Protein AF-A0A9X8HBP3-F1 (afdb_monomer_lite)

Secondary structure (DSSP, 8-state):
--TT----TTEEEEE-STT----TT-TTPEEEEEETTEEEEEEEEEE-SSSS-TT-EEEEEEHHHHHHHHHHHHHS----S---------------------PPP-----GGGTSTT-SSEEEGGGTEEPPTTS-HHHHHHTGGGT-EE---

Organism: Aphanomyces astaci (NCBI:txid112090)

pLDDT: mean 78.59, std 19.81, range [36.34, 98.25]

Radius of gyration: 20.56 Å; chains: 1; bounding box: 48×42×44 Å

Foldseek 3Di:
DDPPDDDDPQKDWDDQAAPDADAPPQAQPFDWDDDPNDIDGAWGFHAWDHGRHHRTTGMTGGCVVCVVVCVCVVVVDPPVDDPPPPPPPPPPPDPDDDDDDDDDDDDPDDPVVQLLPAQAKAANVVRDHDDPVCHQVNSVVCVVVPIHTRHD

Sequence (152 aa):
MLPGYTVNDAMLCAGGKLGEDSCQGDSGGPLTVESNGSVKLVGVVSWGVKCGQKDKPGVYSRISIARDFIEPFITTGRITTKPSFAPVIPSKVPHVAPIATSKGPNVAPTAASKCSGCSTCFYPTLNYCFPSAYTKSTCATFANLGAFWCGN

Structure (mmCIF, N/CA/C/O backbone):
data_AF-A0A9X8HBP3-F1
#
_entry.id   AF-A0A9X8HBP3-F1
#
loop_
_atom_site.group_PDB
_atom_site.id
_atom_site.type_symbol
_atom_site.label_atom_id
_atom_site.label_alt_id
_atom_site.label_comp_id
_atom_site.label_asym_id
_atom_site.label_entity_id
_atom_site.label_seq_id
_atom_site.pdbx_PDB_ins_code
_atom_site.Cartn_x
_atom_site.Cartn_y
_atom_site.Cartn_z
_atom_site.occupancy
_atom_site.B_iso_or_equiv
_atom_site.auth_seq_id
_atom_site.auth_comp_id
_atom_site.auth_asym_id
_atom_site.auth_atom_id
_atom_site.pdbx_PDB_model_num
ATOM 1 N N . MET A 1 1 ? -17.104 6.718 -8.662 1.00 55.28 1 MET A N 1
ATOM 2 C CA . MET A 1 1 ? -15.694 7.152 -8.795 1.00 55.28 1 MET A CA 1
ATOM 3 C C . MET A 1 1 ? -15.650 8.557 -9.382 1.00 55.28 1 MET A C 1
ATOM 5 O O . MET A 1 1 ? -16.597 8.931 -10.062 1.00 55.28 1 MET A O 1
ATOM 9 N N . LEU A 1 2 ? -14.634 9.360 -9.054 1.00 59.34 2 LEU A N 1
ATOM 10 C CA . LEU A 1 2 ? -14.495 10.727 -9.577 1.00 59.34 2 LEU A CA 1
ATOM 11 C C . LEU A 1 2 ? -13.920 10.694 -11.007 1.00 59.34 2 LEU A C 1
ATOM 13 O O . LEU A 1 2 ? -13.013 9.900 -11.255 1.00 59.34 2 LEU A O 1
ATOM 17 N N . PRO A 1 3 ? -14.414 11.527 -11.940 1.00 65.75 3 PRO A N 1
ATOM 18 C CA . PRO A 1 3 ? -13.883 11.572 -13.300 1.00 65.75 3 PRO A CA 1
ATOM 19 C C . PRO A 1 3 ? -12.399 11.971 -13.283 1.00 65.75 3 PRO A C 1
ATOM 21 O O . PRO A 1 3 ? -12.025 12.941 -12.626 1.00 65.75 3 PRO A O 1
ATOM 24 N N . GLY A 1 4 ? -11.558 11.197 -13.975 1.00 74.50 4 GLY A N 1
ATOM 25 C CA . GLY A 1 4 ? -10.108 11.418 -14.071 1.00 74.50 4 GLY A CA 1
ATOM 26 C C . GLY A 1 4 ? -9.245 10.672 -13.045 1.00 74.50 4 GLY A C 1
ATOM 27 O O . GLY A 1 4 ? -8.026 10.688 -13.181 1.00 74.50 4 GLY A O 1
ATOM 28 N N . TYR A 1 5 ? -9.842 9.984 -12.064 1.00 77.50 5 TYR A N 1
ATOM 29 C CA . TYR A 1 5 ? -9.106 9.178 -11.084 1.00 77.50 5 TYR A CA 1
ATOM 30 C C . TYR A 1 5 ? -9.449 7.696 -11.232 1.00 77.50 5 TYR A C 1
ATOM 32 O O . TYR A 1 5 ? -10.573 7.278 -10.944 1.00 77.50 5 TYR A O 1
ATOM 40 N N . THR A 1 6 ? -8.463 6.902 -11.647 1.00 87.94 6 THR A N 1
ATOM 41 C CA . THR A 1 6 ? -8.594 5.448 -11.793 1.00 87.94 6 THR A CA 1
ATOM 42 C C . THR A 1 6 ? -7.889 4.749 -10.638 1.00 87.94 6 THR A C 1
ATOM 44 O O . THR A 1 6 ? -6.693 4.937 -10.426 1.00 87.94 6 THR A O 1
ATOM 47 N N . VAL A 1 7 ? -8.632 3.921 -9.906 1.00 91.88 7 VAL A N 1
ATOM 48 C CA . VAL A 1 7 ? -8.085 3.007 -8.897 1.00 91.88 7 VAL A CA 1
ATOM 49 C C . VAL A 1 7 ? -7.768 1.688 -9.597 1.00 91.88 7 VAL A C 1
ATOM 51 O O . VAL A 1 7 ? -8.635 1.144 -10.279 1.00 91.88 7 VAL A O 1
ATOM 54 N N . ASN A 1 8 ? -6.536 1.195 -9.463 1.00 93.62 8 ASN A N 1
ATOM 55 C CA . ASN A 1 8 ? -6.101 -0.074 -10.053 1.00 93.62 8 ASN A CA 1
ATOM 56 C C . ASN A 1 8 ? -5.944 -1.174 -8.987 1.00 93.62 8 ASN A C 1
ATOM 58 O O . ASN A 1 8 ? -6.132 -0.932 -7.794 1.00 93.62 8 ASN A O 1
ATOM 62 N N . ASP A 1 9 ? -5.564 -2.379 -9.410 1.00 94.50 9 ASP A N 1
ATOM 63 C CA . ASP A 1 9 ? -5.471 -3.548 -8.523 1.00 94.50 9 ASP A CA 1
ATOM 64 C C . ASP A 1 9 ? -4.391 -3.420 -7.435 1.00 94.50 9 ASP A C 1
ATOM 66 O O . ASP A 1 9 ? -4.506 -4.030 -6.370 1.00 94.50 9 ASP A O 1
ATOM 70 N N . ALA A 1 10 ? -3.373 -2.580 -7.650 1.00 94.88 10 ALA A N 1
ATOM 71 C CA . ALA A 1 10 ? -2.346 -2.275 -6.652 1.00 94.88 10 ALA A CA 1
ATOM 72 C C . ALA A 1 10 ? -2.846 -1.322 -5.550 1.00 94.88 10 ALA A C 1
ATOM 74 O O . ALA A 1 10 ? -2.103 -1.006 -4.619 1.00 94.88 10 ALA A O 1
ATOM 75 N N . MET A 1 11 ? -4.100 -0.876 -5.630 1.00 97.38 11 MET A N 1
ATOM 76 C CA . MET A 1 11 ? -4.735 0.021 -4.676 1.00 97.38 11 MET A CA 1
ATOM 77 C C . MET A 1 11 ? -5.936 -0.648 -3.995 1.00 97.38 11 MET A C 1
ATOM 79 O O . MET A 1 11 ? -6.504 -1.648 -4.454 1.00 97.38 11 MET A O 1
ATOM 83 N N . LEU A 1 12 ? -6.328 -0.092 -2.857 1.00 96.31 12 LEU A N 1
ATOM 84 C CA . LEU A 1 12 ? -7.577 -0.400 -2.173 1.00 96.31 12 LEU A CA 1
ATOM 85 C C . LEU A 1 12 ? -8.198 0.887 -1.631 1.00 96.31 12 LEU A C 1
ATOM 87 O O . LEU A 1 12 ? -7.497 1.867 -1.378 1.00 96.31 12 LEU A O 1
ATOM 91 N N . CYS A 1 13 ? -9.510 0.868 -1.431 1.00 95.06 13 CYS A N 1
ATOM 92 C CA . CYS A 1 13 ? -10.248 1.978 -0.841 1.00 95.06 13 CYS A CA 1
ATOM 93 C C . CYS A 1 13 ? -10.744 1.597 0.556 1.00 95.06 13 CYS A C 1
ATOM 95 O O . CYS A 1 13 ? -11.164 0.458 0.767 1.00 95.06 13 CYS A O 1
ATOM 97 N N . ALA A 1 14 ? -10.739 2.551 1.485 1.00 95.12 14 ALA A N 1
ATOM 98 C CA . ALA A 1 14 ? -11.338 2.399 2.809 1.00 95.12 14 ALA A CA 1
ATOM 99 C C . ALA A 1 14 ? -11.993 3.714 3.260 1.00 95.12 14 ALA A C 1
ATOM 101 O O . ALA A 1 14 ? -11.613 4.792 2.806 1.00 95.12 14 ALA A O 1
ATOM 102 N N . GLY A 1 15 ? -12.999 3.627 4.131 1.00 92.06 15 GLY A N 1
ATOM 103 C CA . GLY A 1 15 ? -13.755 4.791 4.602 1.00 92.06 15 GLY A CA 1
ATOM 104 C C . GLY A 1 15 ? -14.927 5.159 3.689 1.00 92.06 15 GLY A C 1
ATOM 105 O O . GLY A 1 15 ? -15.630 4.286 3.180 1.00 92.06 15 GLY A O 1
ATOM 106 N N . GLY A 1 16 ? -15.169 6.462 3.521 1.00 88.88 16 GLY A N 1
ATOM 107 C CA . GLY A 1 16 ? -16.342 6.997 2.813 1.00 88.88 16 GLY A CA 1
ATOM 108 C C . GLY A 1 16 ? -17.538 7.279 3.727 1.00 88.88 16 GLY A C 1
ATOM 109 O O . GLY A 1 16 ? -18.608 7.663 3.255 1.00 88.88 16 GLY A O 1
ATOM 110 N N . LYS A 1 17 ? -17.367 7.134 5.042 1.00 93.19 17 LYS A N 1
ATOM 111 C CA . LYS A 1 17 ? -18.292 7.694 6.027 1.00 93.19 17 LYS A CA 1
ATOM 112 C C . LYS A 1 17 ? -17.913 9.147 6.302 1.00 93.19 17 LYS A C 1
ATOM 114 O O . LYS A 1 17 ? -16.748 9.529 6.230 1.00 93.19 17 LYS A O 1
ATOM 119 N N . LEU A 1 18 ? -18.914 9.965 6.612 1.00 94.06 18 LEU A N 1
ATOM 120 C CA . LEU A 1 18 ? -18.683 11.368 6.943 1.00 94.06 18 LEU A CA 1
ATOM 121 C C . LEU A 1 18 ? -17.795 11.471 8.192 1.00 94.06 18 LEU A C 1
ATOM 123 O O . LEU A 1 18 ? -18.111 10.873 9.215 1.00 94.06 18 LEU A O 1
ATOM 127 N N . GLY A 1 19 ? -16.713 12.242 8.102 1.00 91.62 19 GLY A N 1
ATOM 128 C CA . GLY A 1 19 ? -15.757 12.451 9.191 1.00 91.62 19 GLY A CA 1
ATOM 129 C C . GLY A 1 19 ? -14.730 11.331 9.393 1.00 91.62 19 GLY A C 1
ATOM 130 O O . GLY A 1 19 ? -13.840 11.503 10.218 1.00 91.62 19 GLY A O 1
ATOM 131 N N . GLU A 1 20 ? -14.802 10.226 8.643 1.00 92.12 20 GLU A N 1
ATOM 132 C CA . GLU A 1 20 ? -13.860 9.103 8.752 1.00 92.12 20 GLU A CA 1
ATOM 133 C C . GLU A 1 20 ? -12.999 8.990 7.487 1.00 92.12 20 GLU A C 1
ATOM 135 O O . GLU A 1 20 ? -13.464 8.507 6.450 1.00 92.12 20 GLU A O 1
ATOM 140 N N . ASP A 1 21 ? -11.744 9.435 7.572 1.00 94.75 21 ASP A N 1
ATOM 141 C CA . ASP A 1 21 ? -10.754 9.317 6.497 1.00 94.75 21 ASP A CA 1
ATOM 142 C C . ASP A 1 21 ? -9.332 9.564 7.025 1.00 94.75 21 ASP A C 1
ATOM 144 O O . ASP A 1 21 ? -9.148 10.210 8.057 1.00 94.75 21 ASP A O 1
ATOM 148 N N . SER A 1 22 ? -8.331 9.103 6.279 1.00 95.00 22 SER A N 1
ATOM 149 C CA . SER A 1 22 ? -6.975 9.661 6.368 1.00 95.00 22 SER A CA 1
ATOM 150 C C . SER A 1 22 ? -6.932 11.074 5.778 1.00 95.00 22 SER A C 1
ATOM 152 O O . SER A 1 22 ? -7.757 11.420 4.932 1.00 95.00 22 SER A O 1
ATOM 154 N N . CYS A 1 23 ? -5.970 11.899 6.187 1.00 94.12 23 CYS A N 1
ATOM 155 C CA . CYS A 1 23 ? -5.863 13.272 5.714 1.00 94.12 23 CYS A CA 1
ATOM 156 C C . CYS A 1 23 ? -4.432 13.684 5.345 1.00 94.12 23 CYS A C 1
ATOM 158 O O . CYS A 1 23 ? -3.502 12.881 5.255 1.00 94.12 23 CYS A O 1
ATOM 160 N N . GLN A 1 24 ? -4.270 14.972 5.048 1.00 92.56 24 GLN A N 1
ATOM 161 C CA . GLN A 1 24 ? -2.976 15.549 4.721 1.00 92.56 24 GLN A CA 1
ATOM 162 C C . GLN A 1 24 ? -2.015 15.410 5.899 1.00 92.56 24 GLN A C 1
ATOM 164 O O . GLN A 1 24 ? -2.334 15.807 7.016 1.00 92.56 24 GLN A O 1
ATOM 169 N N . GLY A 1 25 ? -0.827 14.877 5.616 1.00 93.00 25 GLY A N 1
ATOM 170 C CA . GLY A 1 25 ? 0.178 14.547 6.627 1.00 93.00 25 GLY A CA 1
ATOM 171 C C . GLY A 1 25 ? 0.193 13.073 7.038 1.00 93.00 25 GLY A C 1
ATOM 172 O O . GLY A 1 25 ? 1.202 12.630 7.574 1.00 93.00 25 GLY A O 1
ATOM 173 N N . ASP A 1 26 ? -0.842 12.295 6.703 1.00 96.19 26 ASP A N 1
ATOM 174 C CA . ASP A 1 26 ? -0.907 10.865 7.043 1.00 96.19 26 ASP A CA 1
ATOM 175 C C . ASP A 1 26 ? -0.257 9.956 5.989 1.00 96.19 26 ASP A C 1
ATOM 177 O O . ASP A 1 26 ? -0.240 8.736 6.151 1.00 96.19 26 ASP A O 1
ATOM 181 N N . SER A 1 27 ? 0.267 10.513 4.891 1.00 95.69 27 SER A N 1
ATOM 182 C CA . SER A 1 27 ? 0.914 9.752 3.814 1.00 95.69 27 SER A CA 1
ATOM 183 C C . SER A 1 27 ? 1.995 8.812 4.352 1.00 95.69 27 SER A C 1
ATOM 185 O O . SER A 1 27 ? 2.899 9.226 5.073 1.00 95.69 27 SER A O 1
ATOM 187 N N . GLY A 1 28 ? 1.915 7.534 3.974 1.00 95.94 28 GLY A N 1
ATOM 188 C CA . GLY A 1 28 ? 2.799 6.489 4.499 1.00 95.94 28 GLY A CA 1
ATOM 189 C C . GLY A 1 28 ? 2.306 5.822 5.790 1.00 95.94 28 GLY A C 1
ATOM 190 O O . GLY A 1 28 ? 2.875 4.812 6.201 1.00 95.94 28 GLY A O 1
ATOM 191 N N . GLY A 1 29 ? 1.236 6.331 6.406 1.00 97.06 29 GLY A N 1
ATOM 192 C CA . GLY A 1 29 ? 0.621 5.751 7.596 1.00 97.06 29 GLY A CA 1
ATOM 193 C C . GLY A 1 29 ? -0.005 4.369 7.346 1.00 97.06 29 GLY A C 1
ATOM 194 O O . GLY A 1 29 ? -0.381 4.048 6.212 1.00 97.06 29 GLY A O 1
ATOM 195 N N . PRO A 1 30 ? -0.122 3.522 8.386 1.00 97.31 30 PRO A N 1
ATOM 196 C CA . PRO A 1 30 ? -0.641 2.167 8.247 1.00 97.31 30 PRO A CA 1
ATOM 197 C C . PRO A 1 30 ? -2.175 2.132 8.208 1.00 97.31 30 PRO A C 1
ATOM 199 O O . PRO A 1 30 ? -2.843 2.748 9.033 1.00 97.31 30 PRO A O 1
ATOM 202 N N . LEU A 1 31 ? -2.733 1.318 7.310 1.00 97.31 31 LEU A N 1
ATOM 203 C CA . LEU A 1 31 ? -4.106 0.825 7.408 1.00 97.31 31 LEU A CA 1
ATOM 204 C C . LEU A 1 31 ? -4.071 -0.628 7.882 1.00 97.31 31 LEU A C 1
ATOM 206 O O . LEU A 1 31 ? -3.523 -1.502 7.198 1.00 97.31 31 LEU A O 1
ATOM 210 N N . THR A 1 32 ? -4.669 -0.888 9.040 1.00 96.88 32 THR A N 1
ATOM 211 C CA . THR A 1 32 ? -4.684 -2.208 9.671 1.00 96.88 32 THR A CA 1
ATOM 212 C C . THR A 1 32 ? -6.093 -2.773 9.789 1.00 96.88 32 THR A C 1
ATOM 214 O O . THR A 1 32 ? -7.082 -2.044 9.820 1.00 96.88 32 THR A O 1
ATOM 217 N N . VAL A 1 33 ? -6.180 -4.101 9.854 1.00 95.38 33 VAL A N 1
ATOM 218 C CA . VAL A 1 33 ? -7.403 -4.821 10.223 1.00 95.38 33 VAL A CA 1
ATOM 219 C C . VAL A 1 33 ? -7.100 -5.792 11.350 1.00 95.38 33 VAL A C 1
ATOM 221 O O . VAL A 1 33 ? -6.053 -6.445 11.354 1.00 95.38 33 VAL A O 1
ATOM 224 N N . GLU A 1 34 ? -8.027 -5.914 12.289 1.00 96.38 34 GLU A N 1
ATOM 225 C CA . GLU A 1 34 ? -7.991 -6.957 13.307 1.00 96.38 34 GLU A CA 1
ATOM 226 C C . GLU A 1 34 ? -8.705 -8.201 12.783 1.00 96.38 34 GLU A C 1
ATOM 228 O O . GLU A 1 34 ? -9.842 -8.148 12.317 1.00 96.38 34 GLU A O 1
ATOM 233 N N . SER A 1 35 ? -8.021 -9.341 12.820 1.00 91.81 35 SER A N 1
ATOM 234 C CA . SER A 1 35 ? -8.562 -10.618 12.367 1.00 91.81 35 SER A CA 1
ATOM 235 C C . SER A 1 35 ? -7.974 -11.740 13.211 1.00 91.81 35 SER A C 1
ATOM 237 O O . SER A 1 35 ? -6.754 -11.872 13.306 1.00 91.81 35 SER A O 1
ATOM 239 N N . ASN A 1 36 ? -8.841 -12.552 13.821 1.00 92.50 36 ASN A N 1
ATOM 240 C CA . ASN A 1 36 ? -8.461 -13.683 14.677 1.00 92.50 36 ASN A CA 1
ATOM 241 C C . ASN A 1 36 ? -7.481 -13.287 15.799 1.00 92.50 36 ASN A C 1
ATOM 243 O O . ASN A 1 36 ? -6.476 -13.956 16.023 1.00 92.50 36 ASN A O 1
ATOM 247 N N . GLY A 1 37 ? -7.737 -12.151 16.457 1.00 93.38 37 GLY A N 1
ATOM 248 C CA . GLY A 1 37 ? -6.885 -11.634 17.535 1.00 93.38 37 GLY A CA 1
ATOM 249 C C . GLY A 1 37 ? -5.513 -11.118 17.082 1.00 93.38 37 GLY A C 1
ATOM 250 O O . GLY A 1 37 ? -4.653 -10.876 17.919 1.00 93.38 37 GLY A O 1
ATOM 251 N N . SER A 1 38 ? -5.285 -10.963 15.773 1.00 94.12 38 SER A N 1
ATOM 252 C CA . SER A 1 38 ? -4.041 -10.431 15.211 1.00 94.12 38 SER A CA 1
ATOM 253 C C . SER A 1 38 ? -4.299 -9.181 14.374 1.00 94.12 38 SER A C 1
ATOM 255 O O . SER A 1 38 ? -5.210 -9.157 13.543 1.00 94.12 38 SER A O 1
ATOM 257 N N . VAL A 1 39 ? -3.455 -8.165 14.547 1.00 95.19 39 VAL A N 1
ATOM 258 C CA . VAL A 1 39 ? -3.453 -6.953 13.718 1.00 95.19 39 VAL A CA 1
ATOM 259 C C . VAL A 1 39 ? -2.660 -7.229 12.444 1.00 95.19 39 VAL A C 1
ATOM 261 O O . VAL A 1 39 ? -1.497 -7.630 12.499 1.00 95.19 39 VAL A O 1
ATOM 264 N N . LYS A 1 40 ? -3.274 -7.009 11.283 1.00 95.06 40 LYS A N 1
ATOM 265 C CA . LYS A 1 40 ? -2.641 -7.190 9.972 1.00 95.06 40 LYS A CA 1
ATOM 266 C C . LYS A 1 40 ? -2.558 -5.859 9.242 1.00 95.06 40 LYS A C 1
ATOM 268 O O . LYS A 1 40 ? -3.567 -5.172 9.107 1.00 95.06 40 LYS A O 1
ATOM 273 N N . LEU A 1 41 ? -1.374 -5.523 8.731 1.00 95.75 41 LEU A N 1
ATOM 274 C CA . LEU A 1 41 ? -1.193 -4.395 7.818 1.00 95.75 41 LEU A CA 1
ATOM 275 C C . LEU A 1 41 ? -1.759 -4.767 6.442 1.00 95.75 41 LEU A C 1
ATOM 277 O O . LEU A 1 41 ? -1.282 -5.710 5.812 1.00 95.75 41 LEU A O 1
ATOM 281 N N . VAL A 1 42 ? -2.766 -4.029 5.982 1.00 97.12 42 VAL A N 1
ATOM 282 C CA . VAL A 1 42 ? -3.442 -4.290 4.699 1.00 97.12 42 VAL A CA 1
ATOM 283 C C . VAL A 1 42 ? -3.230 -3.180 3.681 1.00 97.12 42 VAL A C 1
ATOM 285 O O . VAL A 1 42 ? -3.285 -3.446 2.478 1.00 97.12 42 VAL A O 1
ATOM 288 N N . GLY A 1 43 ? -2.937 -1.963 4.142 1.00 97.81 43 GLY A N 1
ATOM 289 C CA . GLY A 1 43 ? -2.706 -0.825 3.267 1.00 97.81 43 GLY A CA 1
ATOM 290 C C . GLY A 1 43 ? -1.740 0.207 3.832 1.00 97.81 43 GLY A C 1
ATOM 291 O O . GLY A 1 43 ? -1.422 0.198 5.020 1.00 97.81 43 GLY A O 1
ATOM 292 N N . VAL A 1 44 ? -1.290 1.104 2.958 1.00 98.25 44 VAL A N 1
ATOM 293 C CA . VAL A 1 44 ? -0.485 2.288 3.299 1.00 98.25 44 VAL A CA 1
ATOM 294 C C . VAL A 1 44 ? -1.184 3.514 2.730 1.00 98.25 44 VAL A C 1
ATOM 296 O O . VAL A 1 44 ? -1.546 3.504 1.552 1.00 98.25 44 VAL A O 1
ATOM 299 N N . VAL A 1 45 ? -1.392 4.545 3.551 1.00 98.06 45 VAL A N 1
ATOM 300 C CA . VAL A 1 45 ? -2.064 5.793 3.151 1.00 98.06 45 VAL A CA 1
ATOM 301 C C . VAL A 1 45 ? -1.353 6.390 1.940 1.00 98.06 45 VAL A C 1
ATOM 303 O O . VAL A 1 45 ? -0.136 6.598 1.975 1.00 98.06 45 VAL A O 1
ATOM 306 N N . SER A 1 46 ? -2.111 6.677 0.880 1.00 95.69 46 SER A N 1
ATOM 307 C CA . SER A 1 46 ? -1.565 7.203 -0.371 1.00 95.69 46 SER A CA 1
ATOM 308 C C . SER A 1 46 ? -2.187 8.547 -0.731 1.00 95.69 46 SER A C 1
ATOM 310 O O . SER A 1 46 ? -1.501 9.568 -0.673 1.00 95.69 46 SER A O 1
ATOM 312 N N . TRP A 1 47 ? -3.477 8.571 -1.066 1.00 94.12 47 TRP A N 1
ATOM 313 C CA . TRP A 1 47 ? -4.157 9.782 -1.523 1.00 94.12 47 TRP A CA 1
ATOM 314 C C . TRP A 1 47 ? -5.669 9.714 -1.291 1.00 94.12 47 TRP A C 1
ATOM 316 O O . TRP A 1 47 ? -6.231 8.660 -1.013 1.00 94.12 47 TRP A O 1
ATOM 326 N N . GLY A 1 48 ? -6.343 10.850 -1.432 1.00 92.50 48 GLY A N 1
ATOM 327 C CA . GLY A 1 48 ? -7.793 10.975 -1.309 1.00 92.50 48 GLY A CA 1
ATOM 328 C C . GLY A 1 48 ? -8.261 12.322 -1.852 1.00 92.50 48 GLY A C 1
ATOM 329 O O . GLY A 1 48 ? -7.444 13.192 -2.166 1.00 92.50 48 GLY A O 1
ATOM 330 N N . VAL A 1 49 ? -9.575 12.505 -1.991 1.00 89.81 49 VAL A N 1
ATOM 331 C CA . VAL A 1 49 ? -10.150 13.785 -2.434 1.00 89.81 49 VAL A CA 1
ATOM 332 C C . VAL A 1 49 ? -10.817 14.471 -1.261 1.00 89.81 49 VAL A C 1
ATOM 334 O O . VAL A 1 49 ? -11.942 14.132 -0.899 1.00 89.81 49 VAL A O 1
ATOM 337 N N . LYS A 1 50 ? -10.116 15.473 -0.712 1.00 89.69 50 LYS A N 1
ATOM 338 C CA . LYS A 1 50 ? -10.425 16.060 0.603 1.00 89.69 50 LYS A CA 1
ATOM 339 C C . LYS A 1 50 ? -10.441 14.963 1.683 1.00 89.69 50 LYS A C 1
ATOM 341 O O . LYS A 1 50 ? -10.130 13.818 1.393 1.00 8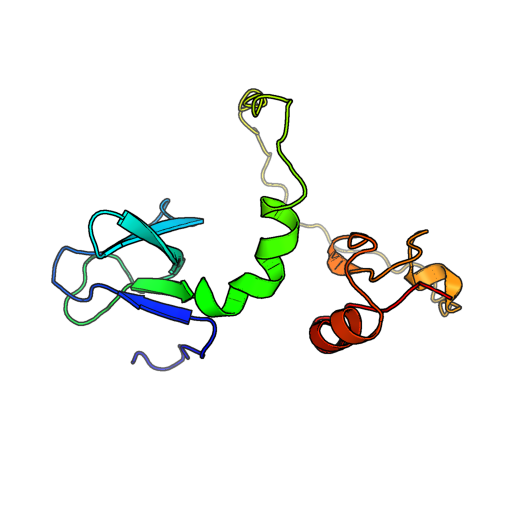9.69 50 LYS A O 1
ATOM 346 N N . CYS A 1 51 ? -10.738 15.338 2.921 1.00 92.06 51 CYS A N 1
ATOM 347 C CA . CYS A 1 51 ? -10.756 14.403 4.042 1.00 92.06 51 CYS A CA 1
ATOM 348 C C . CYS A 1 51 ? -12.178 14.281 4.588 1.00 92.06 51 CYS A C 1
ATOM 350 O O . CYS A 1 51 ? -12.888 15.286 4.702 1.00 92.06 51 CYS A O 1
ATOM 352 N N . GLY A 1 52 ? -12.586 13.062 4.931 1.00 91.62 52 GLY A N 1
ATOM 353 C CA . GLY A 1 52 ? -13.801 12.788 5.704 1.00 91.62 52 GLY A CA 1
ATOM 354 C C . GLY A 1 52 ? -15.093 13.096 4.953 1.00 91.62 52 GLY A C 1
ATOM 355 O O . GLY A 1 52 ? -16.112 13.397 5.575 1.00 91.62 52 GLY A O 1
ATOM 356 N N . GLN A 1 53 ? -15.071 13.076 3.619 1.00 91.75 53 GLN A N 1
ATOM 357 C CA . GLN A 1 53 ? -16.273 13.310 2.828 1.00 91.75 53 GLN A CA 1
ATOM 358 C C . GLN A 1 53 ? -17.118 12.038 2.719 1.00 91.75 53 GLN A C 1
ATOM 360 O O . GLN A 1 53 ? -16.621 10.947 2.439 1.00 91.75 53 GLN A O 1
ATOM 365 N N . LYS A 1 54 ? -18.435 12.196 2.881 1.00 93.44 54 LYS A N 1
ATOM 366 C CA . LYS A 1 54 ? -19.385 11.106 2.660 1.00 93.44 54 LYS A CA 1
ATOM 367 C C . LYS A 1 54 ? -19.267 10.583 1.223 1.00 93.44 54 LYS A C 1
ATOM 369 O O . LYS A 1 54 ? -19.175 11.367 0.279 1.00 93.44 54 LYS A O 1
ATOM 374 N N . ASP A 1 55 ? -19.265 9.262 1.077 1.00 91.31 55 ASP A N 1
ATOM 375 C CA . ASP A 1 55 ? -19.168 8.522 -0.185 1.00 91.31 55 ASP A CA 1
ATOM 376 C C . ASP A 1 55 ? -17.862 8.783 -0.971 1.00 91.31 55 ASP A C 1
ATOM 378 O O . ASP A 1 55 ? -17.769 8.506 -2.174 1.00 91.31 55 ASP A O 1
ATOM 382 N N . LYS A 1 56 ? -16.830 9.311 -0.295 1.00 91.69 56 LYS A N 1
ATOM 383 C CA . LYS A 1 56 ? -15.475 9.521 -0.823 1.00 91.69 56 LYS A CA 1
ATOM 384 C C . LYS A 1 56 ? -14.463 8.792 0.068 1.00 91.69 56 LYS A C 1
ATOM 386 O O . LYS A 1 56 ? -13.999 9.366 1.046 1.00 91.69 56 LYS A O 1
ATOM 391 N N . PRO A 1 57 ? -14.153 7.520 -0.222 1.00 94.50 57 PRO A N 1
ATOM 392 C CA . PRO A 1 57 ? -13.142 6.799 0.537 1.00 94.50 57 PRO A CA 1
ATOM 393 C C . PRO A 1 57 ? -11.732 7.308 0.213 1.00 94.50 57 PRO A C 1
ATOM 395 O O . PRO A 1 57 ? -11.464 7.731 -0.918 1.00 94.50 57 PRO A O 1
ATOM 398 N N . GLY A 1 58 ? -10.830 7.185 1.184 1.00 95.00 58 GLY A N 1
ATOM 399 C CA . GLY A 1 58 ? -9.395 7.310 0.972 1.00 95.00 58 GLY A CA 1
ATOM 400 C C . GLY A 1 58 ? -8.851 6.139 0.151 1.00 95.00 58 GLY A C 1
ATOM 401 O O . GLY A 1 58 ? -9.448 5.055 0.088 1.00 95.00 58 GLY A O 1
ATOM 402 N N . VAL A 1 59 ? -7.710 6.356 -0.498 1.00 96.75 59 VAL A N 1
ATOM 403 C CA . VAL A 1 59 ? -7.030 5.376 -1.346 1.00 96.75 59 VAL A CA 1
ATOM 404 C C . VAL A 1 59 ? -5.669 5.028 -0.760 1.00 96.75 59 VAL A C 1
ATOM 406 O O . VAL A 1 59 ? -4.856 5.888 -0.411 1.00 96.75 59 VAL A O 1
ATOM 409 N N . TYR A 1 60 ? -5.424 3.726 -0.682 1.00 97.94 60 TYR A N 1
ATOM 410 C CA . TYR A 1 60 ? -4.275 3.131 -0.023 1.00 97.94 60 TYR A CA 1
ATOM 411 C C . TYR A 1 60 ? -3.557 2.192 -0.989 1.00 97.94 60 TYR A C 1
ATOM 413 O O . TYR A 1 60 ? -4.191 1.522 -1.808 1.00 97.94 60 TYR A O 1
ATOM 421 N N . SER A 1 61 ? -2.237 2.086 -0.861 1.00 97.69 61 SER A N 1
ATOM 422 C CA . SER A 1 61 ? -1.463 1.043 -1.541 1.00 97.69 61 SER A CA 1
ATOM 423 C C . SER A 1 61 ? -1.824 -0.320 -0.959 1.00 97.69 61 SER A C 1
ATOM 425 O O . SER A 1 61 ? -1.836 -0.477 0.260 1.00 97.69 61 SER A O 1
ATOM 427 N N . ARG A 1 62 ? -2.104 -1.318 -1.799 1.00 97.75 62 ARG A N 1
ATOM 428 C CA . ARG A 1 62 ? -2.537 -2.655 -1.372 1.00 97.75 62 ARG A CA 1
ATOM 429 C C . ARG A 1 62 ? -1.343 -3.538 -1.013 1.00 97.75 62 ARG A C 1
ATOM 431 O O . ARG A 1 62 ? -0.605 -3.990 -1.887 1.00 97.75 62 ARG A O 1
ATOM 438 N N . ILE A 1 63 ? -1.202 -3.869 0.271 1.00 96.50 63 ILE A N 1
ATOM 439 C CA . ILE A 1 63 ? -0.051 -4.642 0.769 1.00 96.50 63 ILE A CA 1
ATOM 440 C C . ILE A 1 63 ? 0.002 -6.062 0.208 1.00 96.50 63 ILE A C 1
ATOM 442 O O . ILE A 1 63 ? 1.092 -6.576 -0.018 1.00 96.50 63 ILE A O 1
ATOM 446 N N . SER A 1 64 ? -1.142 -6.688 -0.078 1.00 94.69 64 SER A N 1
ATOM 447 C CA . SER A 1 64 ? -1.152 -8.042 -0.644 1.00 94.69 64 SER A CA 1
ATOM 448 C C . SER A 1 64 ? -0.471 -8.125 -2.015 1.00 94.69 64 SER A C 1
ATOM 450 O O . SER A 1 64 ? 0.104 -9.157 -2.326 1.00 94.69 64 SER A O 1
ATOM 452 N N . ILE A 1 65 ? -0.499 -7.047 -2.811 1.00 92.81 65 ILE A N 1
ATOM 453 C CA . ILE A 1 65 ? 0.187 -6.977 -4.115 1.00 92.81 65 ILE A CA 1
ATOM 454 C C . ILE A 1 65 ? 1.672 -6.650 -3.935 1.00 92.81 65 ILE A C 1
ATOM 456 O O . ILE A 1 65 ? 2.514 -7.159 -4.664 1.00 92.81 65 ILE A O 1
ATOM 460 N N . ALA A 1 66 ? 2.014 -5.838 -2.933 1.00 91.12 66 ALA A N 1
ATOM 461 C CA . ALA A 1 66 ? 3.399 -5.483 -2.627 1.00 91.12 66 ALA A CA 1
ATOM 462 C C . ALA A 1 66 ? 4.155 -6.568 -1.835 1.00 91.12 66 ALA A C 1
ATOM 464 O O . ALA A 1 66 ? 5.332 -6.384 -1.528 1.00 91.12 66 ALA A O 1
ATOM 465 N N . ARG A 1 67 ? 3.505 -7.680 -1.464 1.00 87.75 67 ARG A N 1
ATOM 466 C CA . ARG A 1 67 ? 4.070 -8.652 -0.522 1.00 87.75 67 ARG A CA 1
ATOM 467 C C . ARG A 1 67 ? 5.375 -9.258 -1.026 1.00 87.75 67 ARG A C 1
ATOM 469 O O . ARG A 1 67 ? 6.346 -9.239 -0.280 1.00 87.75 67 ARG A O 1
ATOM 476 N N . ASP A 1 68 ? 5.419 -9.696 -2.280 1.00 86.06 68 ASP A N 1
ATOM 477 C CA . ASP A 1 68 ? 6.616 -10.304 -2.876 1.00 86.06 68 ASP A CA 1
ATOM 478 C C . ASP A 1 68 ? 7.795 -9.326 -2.934 1.00 86.06 68 ASP A C 1
ATOM 480 O O . ASP A 1 68 ? 8.948 -9.712 -2.747 1.00 86.06 68 ASP A O 1
ATOM 484 N N . PHE A 1 69 ? 7.504 -8.038 -3.135 1.00 86.88 69 PHE A N 1
ATOM 485 C CA . PHE A 1 69 ? 8.510 -6.984 -3.075 1.00 86.88 69 PHE A CA 1
ATOM 486 C C . PHE A 1 69 ? 9.044 -6.795 -1.648 1.00 86.88 69 PHE A C 1
ATOM 488 O O . PHE A 1 69 ? 10.251 -6.668 -1.467 1.00 86.88 69 PHE A O 1
ATOM 495 N N . ILE A 1 70 ? 8.169 -6.791 -0.636 1.00 87.00 70 ILE A N 1
ATOM 496 C CA . ILE A 1 70 ? 8.526 -6.496 0.762 1.00 87.00 70 ILE A CA 1
ATOM 497 C C . ILE A 1 70 ? 9.180 -7.696 1.462 1.00 87.00 70 ILE A C 1
ATOM 499 O O . ILE A 1 70 ? 10.074 -7.498 2.286 1.00 87.00 70 ILE A O 1
ATOM 503 N N . GLU A 1 71 ? 8.753 -8.926 1.158 1.00 86.44 71 GLU A N 1
ATOM 504 C CA . GLU A 1 71 ? 9.141 -10.152 1.874 1.00 86.44 71 GLU A CA 1
ATOM 505 C C . GLU A 1 71 ? 10.662 -10.279 2.092 1.00 86.44 71 GLU A C 1
ATOM 507 O O . GLU A 1 71 ? 11.078 -10.520 3.230 1.00 86.44 71 GLU A O 1
ATOM 512 N N . PRO A 1 72 ? 11.525 -10.026 1.090 1.00 81.44 72 PRO A N 1
ATOM 513 C CA . PRO A 1 72 ? 12.972 -10.172 1.247 1.00 81.44 72 PRO A CA 1
ATOM 514 C C . PRO A 1 72 ? 13.584 -9.163 2.229 1.00 81.44 72 PRO A C 1
ATOM 516 O O . PRO A 1 72 ? 14.603 -9.453 2.855 1.00 81.44 72 PRO A O 1
ATOM 519 N N . PHE A 1 73 ? 12.959 -7.997 2.411 1.00 82.94 73 PHE A N 1
ATOM 520 C CA . PHE A 1 73 ? 13.419 -6.954 3.334 1.00 82.94 73 PHE A CA 1
ATOM 521 C C . PHE A 1 73 ? 13.019 -7.219 4.789 1.00 82.94 73 PHE A C 1
ATOM 523 O O . PHE A 1 73 ? 13.648 -6.683 5.698 1.00 82.94 73 PHE A O 1
ATOM 530 N N . ILE A 1 74 ? 12.000 -8.054 5.016 1.00 81.62 74 ILE A N 1
ATOM 531 C CA . ILE A 1 74 ? 11.519 -8.411 6.360 1.00 81.62 74 ILE A CA 1
ATOM 532 C C . ILE A 1 74 ? 12.054 -9.765 6.847 1.00 81.62 74 ILE A C 1
ATOM 534 O O . ILE A 1 74 ? 12.146 -9.978 8.053 1.00 81.62 74 ILE A O 1
ATOM 538 N N . THR A 1 75 ? 12.462 -10.663 5.941 1.00 70.06 75 THR A N 1
ATOM 539 C CA . THR A 1 75 ? 13.073 -11.963 6.291 1.00 70.06 75 THR A CA 1
ATOM 540 C C . THR A 1 75 ? 14.596 -11.915 6.414 1.00 70.06 75 THR A C 1
ATOM 542 O O . THR A 1 75 ? 15.158 -12.639 7.233 1.00 70.06 75 THR A O 1
ATOM 545 N N . THR A 1 76 ? 15.281 -11.036 5.676 1.00 61.38 76 THR A N 1
ATOM 546 C CA . THR A 1 76 ? 16.760 -10.979 5.659 1.00 61.38 76 THR A CA 1
ATOM 547 C C . THR A 1 76 ? 17.359 -10.182 6.831 1.00 61.38 76 THR A C 1
ATOM 549 O O . THR A 1 76 ? 18.566 -9.970 6.900 1.00 61.38 76 THR A O 1
ATOM 552 N N . GLY A 1 77 ? 16.553 -9.753 7.807 1.00 52.22 77 GLY A N 1
ATOM 553 C CA . GLY A 1 77 ? 17.046 -8.916 8.895 1.00 52.22 77 GLY A CA 1
ATOM 554 C C . GLY A 1 77 ? 16.300 -9.086 10.208 1.00 52.22 77 GLY A C 1
ATOM 555 O O . GLY A 1 77 ? 15.457 -8.264 10.553 1.00 52.22 77 GLY A O 1
ATOM 556 N N . ARG A 1 78 ? 16.779 -9.998 11.065 1.00 51.16 78 ARG A N 1
ATOM 557 C CA . ARG A 1 78 ? 17.052 -9.548 12.438 1.00 51.16 78 ARG A CA 1
ATOM 558 C C . ARG A 1 78 ? 18.095 -8.442 12.311 1.00 51.16 78 ARG A C 1
ATOM 560 O O . ARG A 1 78 ? 19.290 -8.717 12.336 1.00 51.16 78 ARG A O 1
ATOM 567 N N . ILE A 1 79 ? 17.646 -7.209 12.099 1.00 52.41 79 ILE A N 1
ATOM 568 C CA . ILE A 1 79 ? 18.516 -6.052 12.223 1.00 52.41 79 ILE A CA 1
ATOM 569 C C . ILE A 1 79 ? 18.886 -5.992 13.710 1.00 52.41 79 ILE A C 1
ATOM 571 O O . ILE A 1 79 ? 18.110 -5.545 14.549 1.00 52.41 79 ILE A O 1
ATOM 575 N N . THR A 1 80 ? 20.053 -6.534 14.057 1.00 49.31 80 THR A N 1
ATOM 576 C CA . THR A 1 80 ? 20.646 -6.439 15.400 1.00 49.31 80 THR A CA 1
ATOM 577 C C . THR A 1 80 ? 21.088 -5.017 15.726 1.00 49.31 80 THR A C 1
ATOM 579 O O . THR A 1 80 ? 21.420 -4.718 16.870 1.00 49.31 80 THR A O 1
ATOM 582 N N . THR A 1 81 ? 21.029 -4.099 14.766 1.00 47.31 81 THR A N 1
ATOM 583 C CA . THR A 1 81 ? 21.064 -2.674 15.050 1.00 47.31 81 THR A CA 1
ATOM 584 C C . THR A 1 81 ? 19.633 -2.188 15.263 1.00 47.31 81 THR A C 1
ATOM 586 O O . THR A 1 81 ? 18.852 -2.008 14.334 1.00 47.31 81 THR A O 1
ATOM 589 N N . LYS A 1 82 ? 19.278 -1.969 16.535 1.00 43.94 82 LYS A N 1
ATOM 590 C CA . LYS A 1 82 ? 18.214 -1.035 16.936 1.00 43.94 82 LYS A CA 1
ATOM 591 C C . LYS A 1 82 ? 18.100 0.062 15.865 1.00 43.94 82 LYS A C 1
ATOM 593 O O . LYS A 1 82 ? 19.142 0.666 15.592 1.00 43.94 82 LYS A O 1
ATOM 598 N N . PRO A 1 83 ? 16.921 0.326 15.264 1.00 47.44 83 PRO A N 1
ATOM 599 C CA . PRO A 1 83 ? 16.752 1.484 14.404 1.00 47.44 83 PRO A CA 1
ATOM 600 C C . PRO A 1 83 ? 17.183 2.691 15.228 1.00 47.44 83 PRO A C 1
ATOM 602 O O . PRO A 1 83 ? 16.500 3.110 16.165 1.00 47.44 83 PRO A O 1
ATOM 605 N N . SER A 1 84 ? 18.397 3.172 14.974 1.00 48.47 84 SER A N 1
ATOM 606 C CA . SER A 1 84 ? 18.820 4.450 15.490 1.00 48.47 84 SER A CA 1
ATOM 607 C C . SER A 1 84 ? 17.914 5.399 14.745 1.00 48.47 84 SER A C 1
ATOM 609 O O . SER A 1 84 ? 18.005 5.497 13.521 1.00 48.47 84 SER A O 1
ATOM 611 N N . PHE A 1 85 ? 16.974 6.009 15.463 1.00 52.72 85 PHE A N 1
ATOM 612 C CA . PHE A 1 85 ? 16.383 7.250 15.013 1.00 52.72 85 PHE A CA 1
ATOM 613 C C . PHE A 1 85 ? 17.578 8.143 14.692 1.00 52.72 85 PHE A C 1
ATOM 615 O O . PHE A 1 85 ? 18.203 8.695 15.599 1.00 52.72 85 PHE A O 1
ATOM 622 N N . ALA A 1 86 ? 17.972 8.203 13.416 1.00 53.97 86 ALA A N 1
ATOM 623 C CA . ALA A 1 86 ? 18.851 9.254 12.959 1.00 53.97 86 ALA A CA 1
ATOM 624 C C . ALA A 1 86 ? 18.195 10.537 13.480 1.00 53.97 86 ALA A C 1
ATOM 6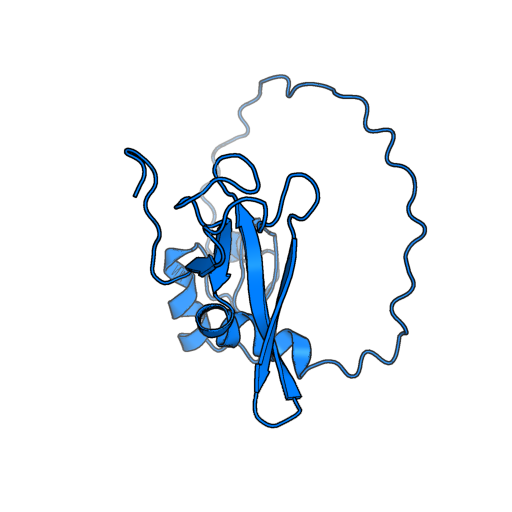26 O O . ALA A 1 86 ? 16.969 10.662 13.345 1.00 53.97 86 ALA A O 1
ATOM 627 N N . PRO A 1 87 ? 18.939 11.425 14.162 1.00 41.25 87 PRO A N 1
ATOM 628 C CA . PRO A 1 87 ? 18.360 12.660 14.647 1.00 41.25 87 PRO A CA 1
ATOM 629 C C . PRO A 1 87 ? 17.605 13.282 13.483 1.00 41.25 87 PRO A C 1
ATOM 631 O O . PRO A 1 87 ? 18.157 13.383 12.384 1.00 41.25 87 PRO A O 1
ATOM 634 N N . VAL A 1 88 ? 16.337 13.631 13.698 1.00 50.94 88 VAL A N 1
ATOM 635 C CA . VAL A 1 88 ? 15.603 14.477 12.765 1.00 50.94 88 VAL A CA 1
ATOM 636 C C . VAL A 1 88 ? 16.381 15.785 12.735 1.00 50.94 88 VAL A C 1
ATOM 638 O O . VAL A 1 88 ? 16.174 16.661 13.569 1.00 50.94 88 VAL A O 1
ATOM 641 N N . ILE A 1 89 ? 17.355 15.888 11.833 1.00 43.84 89 ILE A N 1
ATOM 642 C CA . ILE A 1 89 ? 17.958 17.162 11.489 1.00 43.84 89 ILE A CA 1
ATOM 643 C C . ILE A 1 89 ? 16.808 17.899 10.810 1.00 43.84 89 ILE A C 1
ATOM 645 O O . ILE A 1 89 ? 16.322 17.413 9.784 1.00 43.84 89 ILE A O 1
ATOM 649 N N . PRO A 1 90 ? 16.310 19.015 11.373 1.00 43.94 90 PRO A N 1
ATOM 650 C CA . PRO A 1 90 ? 15.302 19.807 10.703 1.00 43.94 90 PRO A CA 1
ATOM 651 C C . PRO A 1 90 ? 15.938 20.247 9.394 1.00 43.94 90 PRO A C 1
ATOM 653 O O . PRO A 1 90 ? 16.871 21.053 9.382 1.00 43.94 90 PRO A O 1
ATOM 656 N N . SER A 1 91 ? 15.487 19.652 8.297 1.00 44.44 91 SER A N 1
ATOM 657 C CA . SER A 1 91 ? 15.961 20.008 6.978 1.00 44.44 91 SER A CA 1
ATOM 658 C C . SER A 1 91 ? 15.399 21.397 6.698 1.00 44.44 91 SER A C 1
ATOM 660 O O . SER A 1 91 ? 14.278 21.554 6.220 1.00 44.44 91 SER A O 1
ATOM 662 N N . LYS A 1 92 ? 16.156 22.438 7.064 1.00 49.44 92 LYS A N 1
ATOM 663 C CA . LYS A 1 92 ? 16.025 23.756 6.447 1.00 49.44 92 LYS A CA 1
ATOM 664 C C . LYS A 1 92 ? 16.451 23.567 4.998 1.00 49.44 92 LYS A C 1
ATOM 666 O O . LYS A 1 92 ? 17.592 23.847 4.657 1.00 49.44 92 LYS A O 1
ATOM 671 N N . VAL A 1 93 ? 15.565 23.024 4.171 1.00 44.03 93 VAL A N 1
ATOM 672 C CA . VAL A 1 93 ? 15.752 23.001 2.724 1.00 44.03 93 VAL A CA 1
ATOM 673 C C . VAL A 1 93 ? 15.394 24.404 2.241 1.00 44.03 93 VAL A C 1
ATOM 675 O O . VAL A 1 93 ? 14.228 24.792 2.351 1.00 44.03 93 VAL A O 1
ATOM 678 N N . PRO A 1 94 ? 16.348 25.209 1.740 1.00 42.22 94 PRO A N 1
ATOM 679 C CA . PRO A 1 94 ? 15.998 26.396 0.985 1.00 42.22 94 PRO A CA 1
ATOM 680 C C . PRO A 1 94 ? 15.303 25.914 -0.286 1.00 42.22 94 PRO A C 1
ATOM 682 O O . PRO A 1 94 ? 15.843 25.100 -1.035 1.00 42.22 94 PRO A O 1
ATOM 685 N N . HIS A 1 95 ? 14.082 26.389 -0.501 1.00 47.34 95 HIS A N 1
ATOM 686 C CA . HIS A 1 95 ? 13.321 26.145 -1.714 1.00 47.34 95 HIS A CA 1
ATOM 687 C C . HIS A 1 95 ? 14.034 26.854 -2.874 1.00 47.34 95 HIS A C 1
ATOM 689 O O . HIS A 1 95 ? 13.807 28.036 -3.116 1.00 47.34 95 HIS A O 1
ATOM 695 N N . VAL A 1 96 ? 14.945 26.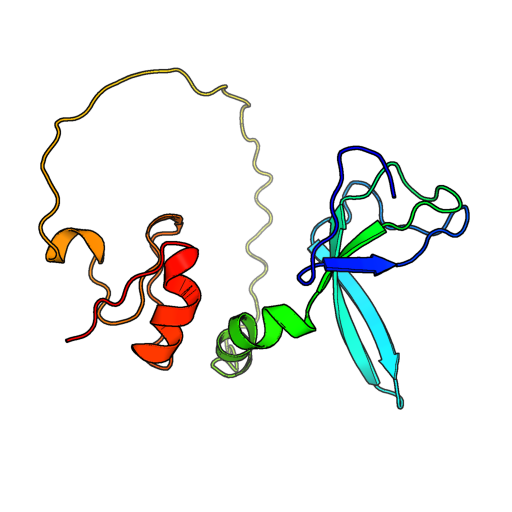162 -3.558 1.00 41.25 96 VAL A N 1
ATOM 696 C CA . VAL A 1 96 ? 15.509 26.642 -4.822 1.00 41.25 96 VAL A CA 1
ATOM 697 C C . VAL A 1 96 ? 14.905 25.798 -5.932 1.00 41.25 96 VAL A C 1
ATOM 699 O O . VAL A 1 96 ? 15.116 24.588 -6.001 1.00 41.25 96 VAL A O 1
ATOM 702 N N . ALA A 1 97 ? 14.096 26.457 -6.760 1.00 42.72 97 ALA A N 1
ATOM 703 C CA . ALA A 1 97 ? 13.508 25.892 -7.965 1.00 42.72 97 ALA A CA 1
ATOM 704 C C . ALA A 1 97 ? 14.598 25.296 -8.881 1.00 42.72 97 ALA A C 1
ATOM 706 O O . ALA A 1 97 ? 15.716 25.820 -8.909 1.00 42.72 97 ALA A O 1
ATOM 707 N N . PRO A 1 98 ? 14.309 24.241 -9.665 1.00 41.38 98 PRO A N 1
ATOM 708 C CA . PRO A 1 98 ? 15.297 23.695 -10.579 1.00 41.38 98 PRO A CA 1
ATOM 709 C C . PRO A 1 98 ? 15.549 24.687 -11.720 1.00 41.38 98 PRO A C 1
ATOM 711 O O . PRO A 1 98 ? 14.660 24.980 -12.520 1.00 41.38 98 PRO A O 1
ATOM 714 N N . ILE A 1 99 ? 16.778 25.198 -11.786 1.00 36.34 99 ILE A N 1
ATOM 715 C CA . ILE A 1 99 ? 17.310 25.935 -12.934 1.00 36.34 99 ILE A CA 1
ATOM 716 C C . ILE A 1 99 ? 17.654 24.927 -14.038 1.00 36.34 99 ILE A C 1
ATOM 718 O O . ILE A 1 99 ? 18.219 23.864 -13.785 1.00 36.34 99 ILE A O 1
ATOM 722 N N . ALA A 1 100 ? 17.279 25.272 -15.268 1.00 43.19 100 ALA A N 1
ATOM 723 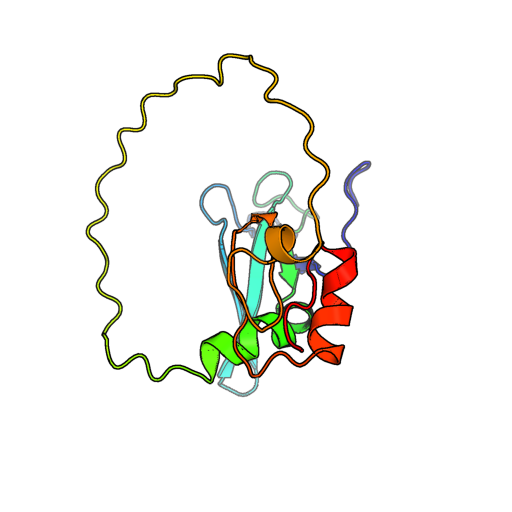C CA . ALA A 1 100 ? 17.510 24.491 -16.474 1.00 43.19 100 ALA A CA 1
ATOM 724 C C . ALA A 1 100 ? 18.987 24.465 -16.929 1.00 43.19 100 ALA A C 1
ATOM 726 O O . ALA A 1 100 ? 19.753 25.384 -16.647 1.00 43.19 100 ALA A O 1
ATOM 727 N N . THR A 1 101 ? 19.285 23.481 -17.795 1.00 3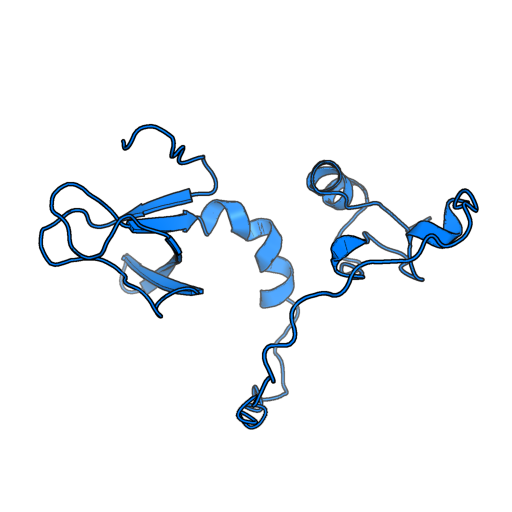9.88 101 THR A N 1
ATOM 728 C CA . THR A 1 101 ? 20.497 23.255 -18.631 1.00 39.88 101 THR A CA 1
ATOM 729 C C . THR A 1 101 ? 21.664 22.538 -17.924 1.00 39.88 101 THR A C 1
ATOM 731 O O . THR A 1 101 ? 21.897 22.752 -16.748 1.00 39.88 101 THR A O 1
ATOM 734 N N . SER A 1 102 ? 22.410 21.612 -18.543 1.00 42.25 102 SER A N 1
ATOM 735 C CA . SER A 1 102 ? 22.836 21.523 -19.944 1.00 42.25 102 SER A CA 1
ATOM 736 C C . SER A 1 102 ? 23.009 20.074 -20.454 1.00 42.25 102 SER A C 1
ATOM 738 O O . SER A 1 102 ? 23.145 19.117 -19.694 1.00 42.25 102 SER A O 1
ATOM 740 N N . LYS A 1 103 ? 22.991 19.928 -21.787 1.00 50.12 103 LYS A N 1
ATOM 741 C CA . LYS A 1 103 ? 23.308 18.704 -22.541 1.00 50.12 103 LYS A CA 1
ATOM 742 C C . LYS A 1 103 ? 24.727 18.202 -22.221 1.00 50.12 103 LYS A C 1
ATOM 744 O O . LYS A 1 103 ? 25.691 18.908 -22.504 1.00 50.12 103 LYS A O 1
ATOM 749 N N . GLY A 1 104 ? 24.841 16.960 -21.746 1.00 38.81 104 GLY A N 1
ATOM 750 C CA . GLY A 1 104 ? 26.071 16.156 -21.777 1.00 38.81 104 GLY A CA 1
ATOM 751 C C . GLY A 1 104 ? 26.100 15.194 -22.982 1.00 38.81 104 GLY A C 1
ATOM 752 O O . GLY A 1 104 ? 25.051 14.964 -23.589 1.00 38.81 104 GLY A O 1
ATOM 753 N N . PRO A 1 105 ? 27.272 14.656 -23.377 1.00 45.16 105 PRO A N 1
ATOM 754 C CA . PRO A 1 105 ? 27.464 13.982 -24.660 1.00 45.16 105 PRO A CA 1
ATOM 755 C C . PRO A 1 105 ? 26.808 12.598 -24.702 1.00 45.16 105 PRO A C 1
ATOM 757 O O . PRO A 1 105 ? 26.918 11.810 -23.765 1.00 45.16 105 PRO A O 1
ATOM 760 N N . ASN A 1 106 ? 26.178 12.292 -25.836 1.00 49.59 106 ASN A N 1
ATOM 761 C CA . ASN A 1 106 ? 25.649 10.973 -26.174 1.00 49.59 106 ASN A CA 1
ATOM 762 C C . ASN A 1 106 ? 26.808 9.979 -26.358 1.00 49.59 106 ASN A C 1
ATOM 764 O O . ASN A 1 106 ? 27.408 9.916 -27.430 1.00 49.59 106 ASN A O 1
ATOM 768 N N . VAL A 1 107 ? 27.105 9.185 -25.330 1.00 45.41 107 VAL A N 1
ATOM 769 C CA . VAL A 1 107 ? 27.841 7.927 -25.492 1.00 45.41 107 VAL A CA 1
ATOM 770 C C . VAL A 1 107 ? 26.849 6.799 -25.249 1.00 45.41 107 VAL A C 1
ATOM 772 O O . VAL A 1 107 ? 26.303 6.659 -24.156 1.00 45.41 107 VAL A O 1
ATOM 775 N N . ALA A 1 108 ? 26.572 6.028 -26.300 1.00 41.41 108 ALA A N 1
ATOM 776 C CA . ALA A 1 108 ? 25.713 4.856 -26.228 1.00 41.41 108 ALA A CA 1
ATOM 777 C C . ALA A 1 108 ? 26.266 3.872 -25.170 1.00 41.41 108 ALA A C 1
ATOM 779 O O . ALA A 1 108 ? 27.432 3.482 -25.280 1.00 41.41 108 ALA A O 1
ATOM 780 N N . PRO A 1 109 ? 25.486 3.453 -24.151 1.00 42.94 109 PRO A N 1
ATOM 781 C CA . PRO A 1 109 ? 26.020 2.630 -23.077 1.00 42.94 109 PRO A CA 1
ATOM 782 C C . PRO A 1 109 ? 26.098 1.162 -23.516 1.00 42.94 109 PRO A C 1
ATOM 784 O O . PRO A 1 109 ? 25.079 0.501 -23.739 1.00 42.94 109 PRO A O 1
ATOM 787 N N . THR A 1 110 ? 27.319 0.634 -23.611 1.00 42.41 110 THR A N 1
ATOM 788 C CA . THR A 1 110 ? 27.603 -0.808 -23.639 1.00 42.41 110 THR A CA 1
ATOM 789 C C . THR A 1 110 ? 27.065 -1.469 -22.366 1.00 42.41 110 THR A C 1
ATOM 791 O O . THR A 1 110 ? 27.068 -0.861 -21.297 1.00 42.41 110 THR A O 1
ATOM 794 N N . ALA A 1 111 ? 26.587 -2.715 -22.457 1.00 49.56 111 ALA A N 1
ATOM 795 C CA . ALA A 1 111 ? 25.814 -3.407 -21.412 1.00 49.56 111 ALA A CA 1
ATOM 796 C C . ALA A 1 111 ? 26.422 -3.385 -19.987 1.00 49.56 111 ALA A C 1
ATOM 798 O O . ALA A 1 111 ? 25.672 -3.417 -19.016 1.00 49.56 111 ALA A O 1
ATOM 799 N N . ALA A 1 112 ? 27.745 -3.234 -19.846 1.00 52.38 112 ALA A N 1
ATOM 800 C CA . ALA A 1 112 ? 28.441 -3.112 -18.560 1.00 52.38 112 ALA A CA 1
ATOM 801 C C . ALA A 1 112 ? 28.160 -1.796 -17.799 1.00 52.38 112 ALA A C 1
ATOM 803 O O . ALA A 1 112 ? 28.263 -1.749 -16.577 1.00 52.38 112 ALA A O 1
ATOM 804 N N . SER A 1 113 ? 27.771 -0.730 -18.502 1.00 62.09 113 SER A N 1
ATOM 805 C CA . SER A 1 113 ? 27.498 0.589 -17.905 1.00 62.09 113 SER A CA 1
ATOM 806 C C . SER A 1 113 ? 26.081 0.737 -17.354 1.00 62.09 113 SER A C 1
ATOM 808 O O . SER A 1 113 ? 25.807 1.665 -16.600 1.00 62.09 113 SER A O 1
ATOM 810 N N . LYS A 1 114 ? 25.178 -0.193 -17.685 1.00 74.19 114 LYS A N 1
ATOM 811 C CA . LYS A 1 114 ? 23.812 -0.169 -17.159 1.00 74.19 114 LYS A CA 1
ATOM 812 C C . LYS A 1 114 ? 23.786 -0.587 -15.689 1.00 74.19 114 LYS A C 1
ATOM 814 O O . LYS A 1 114 ? 23.013 -0.046 -14.924 1.00 74.19 114 LYS A O 1
ATOM 819 N N . CYS A 1 115 ? 24.641 -1.511 -15.276 1.00 83.56 115 CYS A N 1
ATOM 820 C CA . CYS A 1 115 ? 24.490 -2.208 -14.001 1.00 83.56 115 CYS A CA 1
ATOM 821 C C . CYS A 1 115 ? 25.076 -1.505 -12.777 1.00 83.56 115 CYS A C 1
ATOM 823 O O . CYS A 1 115 ? 24.899 -2.014 -11.679 1.00 83.56 115 CYS A O 1
ATOM 825 N N . SER A 1 116 ? 25.798 -0.390 -12.938 1.00 85.00 116 SER A N 1
ATOM 826 C CA . SER A 1 116 ? 26.452 0.334 -11.830 1.00 85.00 116 SER A CA 1
ATOM 827 C C . SER A 1 116 ? 27.221 -0.570 -10.839 1.00 85.00 116 SER A C 1
ATOM 829 O O . SER A 1 116 ? 27.272 -0.287 -9.646 1.00 85.00 116 SER A O 1
ATOM 831 N N . GLY A 1 117 ? 27.813 -1.674 -11.317 1.00 86.56 117 GLY A N 1
ATOM 832 C CA . GLY A 1 117 ? 28.551 -2.635 -10.484 1.00 86.56 117 GLY A CA 1
ATOM 833 C C . GLY A 1 117 ? 27.709 -3.724 -9.804 1.00 86.56 117 GLY A C 1
ATOM 834 O O . GLY A 1 117 ? 28.263 -4.548 -9.080 1.00 86.56 117 GLY A O 1
ATOM 835 N N . CYS A 1 118 ? 26.400 -3.778 -10.039 1.00 88.94 118 CYS A N 1
ATOM 836 C CA . CYS A 1 118 ? 25.556 -4.865 -9.556 1.00 88.94 118 CYS A CA 1
ATOM 837 C C . CYS A 1 118 ? 25.800 -6.155 -10.343 1.00 88.94 118 CYS A C 1
ATOM 839 O O . CYS A 1 118 ? 25.945 -6.129 -11.562 1.00 88.94 118 CYS A O 1
ATOM 841 N N . SER A 1 119 ? 25.770 -7.288 -9.643 1.00 91.31 119 SER A N 1
ATOM 842 C CA . SER A 1 119 ? 25.857 -8.645 -10.208 1.00 91.31 119 SER A CA 1
ATOM 843 C C . SER A 1 119 ? 24.524 -9.404 -10.155 1.00 91.31 119 SER A C 1
ATOM 845 O O . SER A 1 119 ? 24.467 -10.610 -10.383 1.00 91.31 119 SER A O 1
ATOM 847 N N . THR A 1 120 ? 23.441 -8.708 -9.815 1.00 90.62 120 THR A N 1
ATOM 848 C CA . THR A 1 120 ? 22.087 -9.241 -9.593 1.00 90.62 120 THR A CA 1
ATOM 849 C C . THR A 1 120 ? 21.069 -8.358 -10.325 1.00 90.62 120 THR A C 1
ATOM 851 O O . THR A 1 120 ? 21.427 -7.652 -11.266 1.00 90.62 120 THR A O 1
ATOM 854 N N . CYS A 1 121 ? 19.784 -8.385 -9.964 1.00 91.56 121 CYS A N 1
ATOM 855 C CA . CYS A 1 121 ? 18.830 -7.433 -10.534 1.00 91.56 121 CYS A CA 1
ATOM 856 C C . CYS A 1 121 ? 19.200 -5.998 -10.124 1.00 91.56 121 CYS A C 1
ATOM 858 O O . CYS A 1 121 ? 19.521 -5.758 -8.961 1.00 91.56 121 CYS A O 1
ATOM 860 N N . PHE A 1 122 ? 19.134 -5.041 -11.044 1.00 94.25 122 PHE A N 1
ATOM 861 C CA . PHE A 1 122 ? 19.440 -3.637 -10.783 1.00 94.25 122 PHE A CA 1
ATOM 862 C C . PHE A 1 122 ? 18.303 -2.723 -11.229 1.00 94.25 122 PHE A C 1
ATOM 864 O O . PHE A 1 122 ? 17.703 -2.927 -12.287 1.00 94.25 122 PHE A O 1
ATOM 871 N N . TYR A 1 123 ? 18.029 -1.702 -10.414 1.00 89.44 123 TYR A N 1
ATOM 872 C CA . TYR A 1 123 ? 17.046 -0.666 -10.701 1.00 89.44 123 TYR A CA 1
ATOM 873 C C . TYR A 1 123 ? 17.728 0.696 -10.916 1.00 89.44 123 TYR A C 1
ATOM 875 O O . TYR A 1 123 ? 18.159 1.323 -9.941 1.00 89.44 123 TYR A O 1
ATOM 883 N N . PRO A 1 124 ? 17.811 1.194 -12.164 1.00 83.56 124 PRO A N 1
ATOM 884 C CA . PRO A 1 124 ? 18.605 2.375 -12.511 1.00 83.56 124 PRO A CA 1
ATOM 885 C C . PRO A 1 124 ? 18.074 3.670 -11.893 1.00 83.56 124 PRO A C 1
ATOM 887 O O . PRO A 1 124 ? 18.866 4.496 -11.453 1.00 83.56 124 PRO A O 1
ATOM 890 N N . THR A 1 125 ? 16.753 3.844 -11.793 1.00 79.56 125 THR A N 1
ATOM 891 C CA . THR A 1 125 ? 16.143 5.074 -11.255 1.00 79.56 125 THR A CA 1
ATOM 892 C C . THR A 1 125 ? 16.513 5.324 -9.794 1.00 79.56 125 THR A C 1
ATOM 894 O O . THR A 1 125 ? 16.563 6.471 -9.363 1.00 79.56 125 THR A O 1
ATOM 897 N N . LEU A 1 126 ? 16.780 4.259 -9.035 1.00 79.38 126 LEU A N 1
ATOM 898 C CA . LEU A 1 126 ? 17.153 4.338 -7.621 1.00 79.38 126 LEU A CA 1
ATOM 899 C C . LEU A 1 126 ? 18.622 3.971 -7.375 1.00 79.38 126 LEU A C 1
ATOM 901 O O . LEU A 1 126 ? 19.051 3.960 -6.226 1.00 79.38 126 LEU A O 1
ATOM 905 N N . ASN A 1 127 ? 19.378 3.653 -8.431 1.00 83.56 127 ASN A N 1
ATOM 906 C CA . ASN A 1 127 ? 20.737 3.118 -8.355 1.00 83.56 127 ASN A CA 1
ATOM 907 C C . ASN A 1 127 ? 20.876 1.980 -7.317 1.00 83.56 127 ASN A C 1
ATOM 909 O O . ASN A 1 127 ? 21.752 2.012 -6.453 1.00 83.56 127 ASN A O 1
ATOM 913 N N . TYR A 1 128 ? 19.976 0.992 -7.378 1.00 85.38 128 TYR A N 1
ATOM 914 C CA . TYR A 1 128 ? 19.824 -0.041 -6.347 1.00 85.38 128 TYR A CA 1
ATOM 915 C C . TYR A 1 128 ? 20.062 -1.460 -6.886 1.00 85.38 128 TYR A C 1
ATOM 917 O O . TYR A 1 128 ? 19.384 -1.880 -7.827 1.00 85.38 128 TYR A O 1
ATOM 925 N N . CYS A 1 129 ? 20.986 -2.212 -6.267 1.00 90.50 129 CYS A N 1
ATOM 926 C CA . CYS A 1 129 ? 21.178 -3.646 -6.517 1.00 90.50 129 CYS A CA 1
ATOM 927 C C . CYS A 1 129 ? 20.255 -4.470 -5.610 1.00 90.50 129 CYS A C 1
ATOM 929 O O . CYS A 1 129 ? 20.353 -4.388 -4.385 1.00 90.50 129 CYS A O 1
ATOM 931 N N . PHE A 1 130 ? 19.411 -5.318 -6.189 1.00 86.25 130 PHE A N 1
ATOM 932 C CA . PHE A 1 130 ? 18.611 -6.260 -5.413 1.00 86.25 130 PHE A CA 1
ATOM 933 C C . PHE A 1 130 ? 19.482 -7.379 -4.818 1.00 86.25 130 PHE A C 1
ATOM 935 O O . PHE A 1 130 ? 20.510 -7.741 -5.399 1.00 86.25 130 PHE A O 1
ATOM 942 N N . PRO A 1 131 ? 19.075 -7.979 -3.685 1.00 85.69 131 PRO A N 1
ATOM 943 C CA . PRO A 1 131 ? 19.781 -9.115 -3.095 1.00 85.69 131 PRO A CA 1
ATOM 944 C C . PRO A 1 131 ? 19.912 -10.301 -4.061 1.00 85.69 131 PRO A C 1
ATOM 946 O O . PRO A 1 131 ? 19.089 -10.477 -4.957 1.00 85.69 131 PRO A O 1
ATOM 949 N N . SER A 1 132 ? 20.886 -11.183 -3.828 1.00 81.31 132 SER A N 1
ATOM 950 C CA . SER A 1 132 ? 21.115 -12.396 -4.637 1.00 81.31 132 SER A CA 1
ATOM 951 C C . SER A 1 132 ? 19.951 -13.395 -4.644 1.00 81.31 132 SER A C 1
ATOM 953 O O . SER A 1 132 ? 19.885 -14.246 -5.527 1.00 81.31 132 SER A O 1
ATOM 955 N N . ALA A 1 133 ? 19.012 -13.277 -3.700 1.00 76.19 133 ALA A N 1
ATOM 956 C CA . ALA A 1 133 ? 17.758 -14.031 -3.698 1.00 76.19 133 ALA A CA 1
ATOM 957 C C . ALA A 1 133 ? 16.835 -13.667 -4.878 1.00 76.19 133 ALA A C 1
ATOM 959 O O . ALA A 1 133 ? 16.005 -14.479 -5.284 1.00 76.19 133 ALA A O 1
ATOM 960 N N . TYR A 1 134 ? 16.983 -12.469 -5.457 1.00 81.75 134 TYR A N 1
ATOM 961 C CA . TYR A 1 134 ? 16.317 -12.121 -6.706 1.00 81.75 134 TYR A CA 1
ATOM 962 C C . TYR A 1 134 ? 17.042 -12.818 -7.840 1.00 81.75 134 TYR A C 1
ATOM 964 O O . TYR A 1 134 ? 18.115 -12.398 -8.257 1.00 81.75 134 TYR A O 1
ATOM 972 N N . THR A 1 135 ? 16.448 -13.898 -8.328 1.00 87.00 135 THR A N 1
ATOM 973 C CA . THR A 1 135 ? 16.954 -14.620 -9.493 1.00 87.00 135 THR A CA 1
ATOM 974 C C . THR A 1 135 ? 16.647 -13.857 -10.783 1.00 87.00 135 THR A C 1
ATOM 976 O O . THR A 1 135 ? 15.874 -12.895 -10.801 1.00 87.00 135 THR A O 1
ATOM 979 N N . LYS A 1 136 ? 17.206 -14.322 -11.904 1.00 90.19 136 LYS A N 1
ATOM 980 C CA . LYS A 1 136 ? 16.924 -13.769 -13.233 1.00 90.19 136 LYS A CA 1
ATOM 981 C C . LYS A 1 136 ? 15.428 -13.757 -13.573 1.00 90.19 136 LYS A C 1
ATOM 983 O O . LYS A 1 136 ? 14.955 -12.789 -14.163 1.00 90.19 136 LYS A O 1
ATOM 988 N N . SER A 1 137 ? 14.678 -14.792 -13.182 1.00 85.50 137 SER A N 1
ATOM 989 C CA . SER A 1 137 ? 13.231 -14.865 -13.432 1.00 85.50 137 SER A CA 1
ATOM 990 C C . SER A 1 137 ? 12.460 -13.864 -12.578 1.00 85.50 137 SER A C 1
ATOM 992 O O . SER A 1 137 ? 11.586 -13.173 -13.092 1.00 85.50 137 SER A O 1
ATOM 994 N N . THR A 1 138 ? 12.835 -13.715 -11.306 1.00 83.88 138 THR A N 1
ATOM 995 C CA . THR A 1 138 ? 12.268 -12.689 -10.427 1.00 83.88 138 THR A CA 1
ATOM 996 C C . THR A 1 138 ? 12.578 -11.295 -10.962 1.00 83.88 138 THR A C 1
ATOM 998 O O . THR A 1 138 ? 11.699 -10.454 -11.011 1.00 83.88 138 THR A O 1
ATOM 1001 N N . CYS A 1 139 ? 13.792 -11.039 -11.450 1.00 88.75 139 CYS A N 1
ATOM 1002 C CA . CYS A 1 139 ? 14.135 -9.748 -12.046 1.00 88.75 139 CYS A CA 1
ATOM 1003 C C . CYS A 1 139 ? 13.286 -9.418 -13.285 1.00 88.75 139 CYS A C 1
ATOM 1005 O O . CYS A 1 139 ? 12.914 -8.264 -13.498 1.00 88.75 139 CYS A O 1
ATOM 1007 N N . ALA A 1 140 ? 12.934 -10.432 -14.083 1.00 88.38 140 ALA A N 1
ATOM 1008 C CA . ALA A 1 140 ? 12.120 -10.254 -15.279 1.00 88.38 140 ALA A CA 1
ATOM 1009 C C . ALA A 1 140 ? 10.703 -9.738 -14.972 1.00 88.38 140 ALA A C 1
ATOM 1011 O O . ALA A 1 140 ? 10.141 -9.013 -15.791 1.00 88.38 140 ALA A O 1
ATOM 1012 N N . THR A 1 141 ? 10.137 -10.025 -13.792 1.00 87.25 141 THR A N 1
ATOM 1013 C CA . THR A 1 141 ? 8.814 -9.491 -13.415 1.00 87.25 141 THR A CA 1
ATOM 1014 C C . THR A 1 141 ? 8.843 -7.977 -13.184 1.00 87.25 141 THR A C 1
ATOM 1016 O O . THR A 1 141 ? 7.839 -7.303 -13.405 1.00 87.25 141 THR A O 1
ATOM 1019 N N . PHE A 1 142 ? 10.008 -7.419 -12.837 1.00 81.31 142 PHE A N 1
ATOM 1020 C CA . PHE A 1 142 ? 10.227 -5.982 -12.641 1.00 81.31 142 PHE A CA 1
ATOM 1021 C C . PHE A 1 142 ? 10.799 -5.281 -13.883 1.00 81.31 142 PHE A C 1
ATOM 1023 O O . PHE A 1 142 ? 11.015 -4.067 -13.861 1.00 81.31 142 PHE A O 1
ATOM 1030 N N . ALA A 1 143 ? 11.008 -6.002 -14.991 1.00 83.44 143 ALA A N 1
ATOM 1031 C CA . ALA A 1 143 ? 11.567 -5.432 -16.217 1.00 83.44 143 ALA A CA 1
ATOM 1032 C C . ALA A 1 143 ? 10.683 -4.323 -16.810 1.00 83.44 143 ALA A C 1
ATOM 1034 O O . ALA A 1 143 ? 11.190 -3.302 -17.269 1.00 83.44 143 ALA A O 1
ATOM 1035 N N . ASN A 1 144 ? 9.357 -4.469 -16.709 1.00 82.50 144 ASN A N 1
ATOM 1036 C CA . ASN A 1 144 ? 8.393 -3.451 -17.149 1.00 82.50 144 ASN A CA 1
ATOM 1037 C C . ASN A 1 144 ? 8.442 -2.163 -16.311 1.00 82.50 144 ASN A C 1
ATOM 1039 O O . ASN A 1 144 ? 7.947 -1.129 -16.748 1.00 82.50 144 ASN A O 1
ATOM 1043 N N . LEU A 1 145 ? 9.044 -2.215 -15.121 1.00 81.25 145 LEU A N 1
ATOM 1044 C CA . LEU A 1 145 ? 9.296 -1.049 -14.274 1.00 81.25 145 LEU A CA 1
ATOM 1045 C C . LEU A 1 145 ? 10.690 -0.450 -14.523 1.00 81.25 145 LEU A C 1
ATOM 1047 O O . LEU A 1 145 ? 11.040 0.556 -13.921 1.00 81.25 145 LEU A O 1
ATOM 1051 N N . GLY A 1 146 ? 11.488 -1.043 -15.417 1.00 83.38 146 GLY A N 1
ATOM 1052 C CA . GLY A 1 146 ? 12.830 -0.576 -15.762 1.00 83.38 146 GLY A CA 1
ATOM 1053 C C . GLY A 1 146 ? 13.965 -1.301 -15.037 1.00 83.38 146 GLY A C 1
ATOM 1054 O O . GLY A 1 146 ? 15.114 -0.883 -15.171 1.00 83.38 146 GLY A O 1
ATOM 1055 N N . ALA A 1 147 ? 13.679 -2.376 -14.293 1.00 88.75 147 ALA A N 1
ATOM 1056 C CA . ALA A 1 147 ? 14.721 -3.228 -13.722 1.00 88.75 147 ALA A CA 1
ATOM 1057 C C . ALA A 1 147 ? 15.411 -4.073 -14.806 1.00 88.75 147 ALA A C 1
ATOM 1059 O O . ALA A 1 147 ? 14.794 -4.453 -15.801 1.0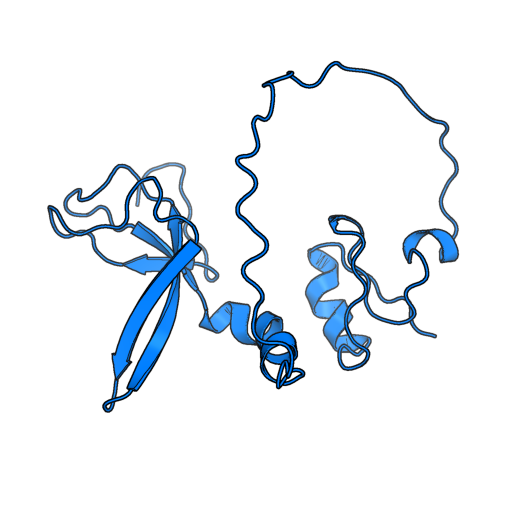0 88.75 147 ALA A O 1
ATOM 1060 N N . PHE A 1 148 ? 16.680 -4.424 -14.609 1.00 91.12 148 PHE A N 1
ATOM 1061 C CA . PHE A 1 148 ? 17.374 -5.356 -15.499 1.00 91.12 148 PHE A CA 1
ATOM 1062 C C . PHE A 1 148 ? 18.363 -6.252 -14.765 1.00 91.12 148 PHE A C 1
ATOM 1064 O O . PHE A 1 148 ? 18.907 -5.907 -13.719 1.00 91.12 148 PHE A O 1
ATOM 1071 N N . TRP A 1 149 ? 18.566 -7.443 -15.325 1.00 92.88 149 TRP A N 1
ATOM 1072 C CA . TRP A 1 149 ? 19.443 -8.462 -14.765 1.00 92.88 149 TRP A CA 1
ATOM 1073 C C . TRP A 1 149 ? 20.906 -8.183 -15.109 1.00 92.88 149 TRP A C 1
ATOM 1075 O O . TRP A 1 149 ? 21.233 -8.026 -16.285 1.00 92.88 149 TRP A O 1
ATOM 1085 N N . CYS A 1 150 ? 21.770 -8.178 -14.095 1.00 92.19 150 CYS A N 1
ATOM 1086 C CA . CYS A 1 150 ? 23.205 -7.919 -14.223 1.00 92.19 150 CYS A CA 1
ATOM 1087 C C . CYS A 1 150 ? 24.095 -9.094 -13.791 1.00 92.19 150 CYS A C 1
ATOM 1089 O O . CYS A 1 150 ? 25.314 -8.950 -13.727 1.00 92.19 150 CYS A O 1
ATOM 1091 N N . GLY A 1 151 ? 23.502 -10.248 -13.478 1.00 84.88 151 GLY A N 1
ATOM 1092 C CA . GLY A 1 151 ? 24.256 -11.479 -13.241 1.00 84.88 151 GLY A CA 1
ATOM 1093 C C . GLY A 1 151 ? 24.667 -12.161 -14.544 1.00 84.88 151 GLY A C 1
ATOM 1094 O O . GLY A 1 151 ? 24.000 -11.985 -15.568 1.00 84.88 151 GLY A O 1
ATOM 1095 N N . ASN A 1 152 ? 25.741 -12.953 -14.481 1.00 73.81 152 ASN A N 1
ATOM 1096 C CA . ASN A 1 152 ? 26.177 -13.822 -15.582 1.00 73.81 152 ASN A CA 1
ATOM 1097 C C . ASN A 1 152 ? 25.105 -14.857 -15.958 1.00 73.81 152 ASN A C 1
ATOM 1099 O O . ASN A 1 152 ? 24.370 -15.315 -15.052 1.00 73.81 152 ASN A O 1
#

InterPro domains:
  IPR001254 Serine proteases, trypsin domain [PF00089] (6-70)
  IPR001254 Serine proteases, trypsin domain [PS50240] (1-75)
  IPR009003 Peptidase S1, PA clan [SSF50494] (4-74)
  IPR033116 Serine proteases, trypsin family, serine active site [PS00135] (21-32)
  IPR050127 Serine Proteases (Peptidase S1 Family) [PTHR24264] (4-74)